Protein AF-A0A5E3XMC3-F1 (afdb_monomer_lite)

Sequence (125 aa):
MPGLGFPTPNPDAVDPTTGEPLLQSQSPTEWGPALPAILASKCPVFVTGFSPTDVERDVRSLSRTPGVAGEFDWVLTPGENAFGSLKWEVADFDPRVMIKTNWGVWGIRGKRRDVQERGRFFGLF

Structure (mmCIF, N/CA/C/O backbone):
data_AF-A0A5E3XMC3-F1
#
_entry.id   AF-A0A5E3XMC3-F1
#
loop_
_atom_site.group_PDB
_atom_site.id
_atom_site.type_symbol
_atom_site.label_atom_id
_atom_site.label_alt_id
_atom_site.label_comp_id
_atom_site.label_asym_id
_atom_site.label_entity_id
_atom_site.label_seq_id
_atom_site.pdbx_PDB_ins_code
_atom_site.Cartn_x
_atom_site.Cartn_y
_atom_site.Cartn_z
_atom_site.occupancy
_atom_site.B_iso_or_equiv
_atom_site.auth_seq_id
_atom_site.auth_comp_id
_atom_site.auth_asym_id
_atom_site.auth_atom_id
_atom_site.pdbx_PDB_model_num
ATOM 1 N N . MET A 1 1 ? 4.352 7.992 -9.782 1.00 55.69 1 MET A N 1
ATOM 2 C CA . MET A 1 1 ? 4.918 8.319 -8.454 1.00 55.69 1 MET A CA 1
ATOM 3 C C . MET A 1 1 ? 5.291 7.002 -7.788 1.00 55.69 1 MET A C 1
ATOM 5 O O . MET A 1 1 ? 4.540 6.051 -7.992 1.00 55.69 1 MET A O 1
ATOM 9 N N . PRO A 1 2 ? 6.445 6.893 -7.114 1.00 74.06 2 PRO A N 1
ATOM 10 C CA . PRO A 1 2 ? 6.853 5.650 -6.457 1.00 74.06 2 PRO A CA 1
ATOM 11 C C . PRO A 1 2 ? 5.839 5.215 -5.384 1.00 74.06 2 PRO A C 1
ATOM 13 O O . PRO A 1 2 ? 5.090 6.044 -4.871 1.00 74.06 2 PRO A O 1
ATOM 16 N N . GLY A 1 3 ? 5.797 3.918 -5.072 1.00 84.56 3 GLY A N 1
ATOM 17 C CA . GLY A 1 3 ? 4.916 3.370 -4.034 1.00 84.56 3 GLY A CA 1
ATOM 18 C C . GLY A 1 3 ? 5.294 3.823 -2.617 1.00 84.56 3 GLY A C 1
ATOM 19 O O . GLY A 1 3 ? 6.373 4.371 -2.378 1.00 84.56 3 GLY A O 1
ATOM 20 N N . LEU A 1 4 ? 4.416 3.553 -1.651 1.00 92.00 4 LEU A N 1
ATOM 21 C CA . LEU A 1 4 ? 4.553 3.953 -0.245 1.00 92.00 4 LEU A CA 1
ATOM 22 C C . LEU A 1 4 ? 5.867 3.514 0.410 1.00 92.00 4 LEU A C 1
ATOM 24 O O . LEU A 1 4 ? 6.375 4.197 1.299 1.00 92.00 4 LEU A O 1
ATOM 28 N N . GLY A 1 5 ? 6.382 2.343 0.046 1.00 91.44 5 GLY A N 1
ATOM 29 C CA . GLY A 1 5 ? 7.594 1.784 0.633 1.00 91.44 5 GLY A CA 1
ATOM 30 C C . GLY A 1 5 ? 8.868 2.090 -0.148 1.00 91.44 5 GLY A C 1
ATOM 31 O O . GLY A 1 5 ? 9.906 1.500 0.144 1.00 91.44 5 GLY A O 1
ATOM 32 N N . PHE A 1 6 ? 8.811 2.976 -1.142 1.00 92.38 6 PHE A N 1
ATOM 33 C CA . PHE A 1 6 ? 9.998 3.463 -1.838 1.00 92.38 6 PHE A CA 1
ATOM 34 C C . PHE A 1 6 ? 10.653 4.614 -1.066 1.00 92.38 6 PHE A C 1
ATOM 36 O O . PHE A 1 6 ? 9.953 5.344 -0.361 1.00 92.38 6 PHE A O 1
ATOM 43 N N . PRO A 1 7 ? 11.971 4.818 -1.216 1.00 92.00 7 PRO A N 1
ATOM 44 C CA . PRO A 1 7 ? 12.633 6.017 -0.726 1.00 92.00 7 PRO A CA 1
ATOM 45 C C . PRO A 1 7 ? 11.988 7.288 -1.284 1.00 92.00 7 PRO A C 1
ATOM 47 O O . PRO A 1 7 ? 11.519 7.335 -2.427 1.00 92.00 7 PRO A O 1
ATOM 50 N N . THR A 1 8 ? 11.966 8.330 -0.467 1.00 89.69 8 THR A N 1
ATOM 51 C CA . THR A 1 8 ? 11.605 9.674 -0.905 1.00 89.69 8 THR A CA 1
ATOM 52 C C . THR A 1 8 ? 12.622 10.195 -1.931 1.00 89.69 8 THR A C 1
ATOM 54 O O . THR A 1 8 ? 13.812 9.899 -1.824 1.00 89.69 8 THR A O 1
ATOM 57 N N . PRO A 1 9 ? 12.180 10.959 -2.947 1.00 87.69 9 PRO A N 1
ATOM 58 C CA . PRO A 1 9 ? 13.094 11.576 -3.907 1.00 87.69 9 PRO A CA 1
ATOM 59 C C . PRO A 1 9 ? 13.882 12.753 -3.313 1.00 87.69 9 PRO A C 1
ATOM 61 O O . PRO A 1 9 ? 14.836 13.208 -3.940 1.00 87.69 9 PRO A O 1
ATOM 64 N N . ASN A 1 10 ? 13.492 13.264 -2.139 1.00 88.94 10 ASN A N 1
ATOM 65 C CA . ASN A 1 10 ? 14.218 14.324 -1.451 1.00 88.94 10 ASN A CA 1
ATOM 66 C C . ASN A 1 10 ? 15.472 13.746 -0.757 1.00 88.94 10 ASN A C 1
ATOM 68 O O . ASN A 1 10 ? 15.320 13.016 0.223 1.00 88.94 10 ASN A O 1
ATOM 72 N N . PRO A 1 11 ? 16.699 14.073 -1.206 1.00 85.62 11 PRO A N 1
ATOM 73 C CA . PRO A 1 11 ? 17.923 13.498 -0.646 1.00 85.62 11 PRO A CA 1
ATOM 74 C C . PRO A 1 11 ? 18.179 13.914 0.809 1.00 85.62 11 PRO A C 1
ATOM 76 O O . PRO A 1 11 ? 18.867 13.196 1.530 1.00 85.62 11 PRO A O 1
ATOM 79 N N . ASP A 1 12 ? 17.605 15.034 1.253 1.00 88.38 12 ASP A N 1
ATOM 80 C CA . ASP A 1 12 ? 17.791 15.555 2.610 1.00 88.38 12 ASP A CA 1
ATOM 81 C C . ASP A 1 12 ? 16.827 14.914 3.624 1.00 88.38 12 ASP A C 1
ATOM 83 O O . ASP A 1 12 ? 16.965 15.084 4.836 1.00 88.38 12 ASP A O 1
ATOM 87 N N . ALA A 1 13 ? 15.826 14.172 3.143 1.00 89.56 13 ALA A N 1
ATOM 88 C CA . ALA A 1 13 ? 14.830 13.514 3.976 1.00 89.56 13 ALA A CA 1
ATOM 89 C C . ALA A 1 13 ? 15.330 12.127 4.412 1.00 89.56 13 ALA A C 1
ATOM 91 O O . ALA A 1 13 ? 14.953 11.098 3.848 1.00 89.56 13 ALA A O 1
ATOM 92 N N . VAL A 1 14 ? 16.178 12.116 5.440 1.00 91.44 14 VAL A N 1
ATOM 93 C CA . VAL A 1 14 ? 16.757 10.915 6.063 1.00 91.44 14 VAL A CA 1
ATOM 94 C C . VAL A 1 14 ? 16.237 10.700 7.485 1.00 91.44 14 VAL A C 1
ATOM 96 O O . VAL A 1 14 ? 15.864 11.646 8.181 1.00 91.44 14 VAL A O 1
ATOM 99 N N . ASP A 1 15 ? 16.210 9.446 7.928 1.00 87.12 15 ASP A N 1
ATOM 100 C CA . ASP A 1 15 ? 15.931 9.104 9.319 1.00 87.12 15 ASP A CA 1
ATOM 101 C C . ASP A 1 15 ? 17.105 9.569 10.206 1.00 87.12 15 ASP A C 1
ATOM 103 O O . ASP A 1 15 ? 18.253 9.183 9.959 1.00 87.12 15 ASP A O 1
ATOM 107 N N . PRO A 1 16 ? 16.859 10.371 11.256 1.00 85.38 16 PRO A N 1
ATOM 108 C CA . PRO A 1 16 ? 17.921 10.933 12.092 1.00 85.38 16 PRO A CA 1
ATOM 109 C C . PRO A 1 16 ? 18.659 9.887 12.942 1.00 85.38 16 PRO A C 1
ATOM 111 O O . PRO A 1 16 ? 19.737 10.168 13.461 1.00 85.38 16 PRO A O 1
ATOM 114 N N . THR A 1 17 ? 18.083 8.698 13.113 1.00 86.38 17 THR A N 1
ATOM 115 C CA . THR A 1 17 ? 18.624 7.608 13.932 1.00 86.38 17 THR A CA 1
ATOM 116 C C . THR A 1 17 ? 19.459 6.650 13.094 1.00 86.38 17 THR A C 1
ATOM 118 O O . THR A 1 17 ? 20.526 6.224 13.530 1.00 86.38 17 THR A O 1
ATOM 121 N N . THR A 1 18 ? 18.975 6.287 11.903 1.00 88.12 18 THR A N 1
ATOM 122 C CA . THR A 1 18 ? 19.640 5.295 11.042 1.00 88.12 18 THR A CA 1
ATOM 123 C C . THR A 1 18 ? 20.463 5.911 9.915 1.00 88.12 18 THR A C 1
ATOM 125 O O . THR A 1 18 ? 21.317 5.224 9.368 1.00 88.12 18 THR A O 1
ATOM 128 N N . GLY A 1 19 ? 20.217 7.169 9.540 1.00 88.19 19 GLY A N 1
ATOM 129 C CA . GLY A 1 19 ? 20.858 7.833 8.395 1.00 88.19 19 GLY A CA 1
ATOM 130 C C . GLY A 1 19 ? 20.351 7.371 7.022 1.00 88.19 19 GLY A C 1
ATOM 131 O O . GLY A 1 19 ? 20.766 7.907 6.000 1.00 88.19 19 GLY A O 1
ATOM 132 N N . GLU A 1 20 ? 19.450 6.390 6.993 1.00 89.56 20 GLU A N 1
ATOM 133 C CA . GLU A 1 20 ? 18.802 5.880 5.783 1.00 89.56 20 GLU A CA 1
ATOM 134 C C . GLU A 1 20 ? 17.743 6.860 5.238 1.00 89.56 20 GLU A C 1
ATOM 136 O O . GLU A 1 20 ? 17.101 7.563 6.025 1.00 89.56 20 GLU A O 1
ATOM 141 N N . PRO A 1 21 ? 17.489 6.889 3.917 1.00 91.31 21 PRO A N 1
ATOM 142 C CA . PRO A 1 21 ? 16.418 7.695 3.335 1.00 91.31 21 PRO A CA 1
ATOM 143 C C . PRO A 1 21 ? 15.038 7.342 3.902 1.00 91.31 21 PRO A C 1
ATOM 145 O O . PRO A 1 21 ? 14.679 6.166 4.012 1.00 91.31 21 PRO A O 1
ATOM 148 N N . LEU A 1 22 ? 14.223 8.359 4.192 1.00 93.19 22 LEU A N 1
ATOM 149 C CA . LEU A 1 22 ? 12.835 8.156 4.601 1.00 93.19 22 LEU A CA 1
ATOM 150 C C . LEU A 1 22 ? 12.038 7.492 3.478 1.00 93.19 22 LEU A C 1
ATOM 152 O O . LEU A 1 22 ? 12.196 7.800 2.294 1.00 93.19 22 LEU A O 1
ATOM 156 N N . LEU A 1 23 ? 11.120 6.603 3.851 1.00 93.81 23 LEU A N 1
ATOM 157 C CA . LEU A 1 23 ? 10.164 6.047 2.898 1.00 93.81 23 LEU A CA 1
ATOM 158 C C . LEU A 1 23 ? 9.095 7.086 2.550 1.00 93.81 23 LEU A C 1
ATOM 160 O O . LEU A 1 23 ? 8.792 7.977 3.346 1.00 93.81 23 LEU A O 1
ATOM 164 N N . GLN A 1 24 ? 8.460 6.951 1.388 1.00 93.94 24 GLN A N 1
ATOM 165 C CA . GLN A 1 24 ? 7.385 7.849 0.961 1.00 93.94 24 GLN A CA 1
ATOM 166 C C . GLN A 1 24 ? 6.255 7.939 1.989 1.00 93.94 24 GLN A C 1
ATOM 168 O O . GLN A 1 24 ? 5.739 9.027 2.231 1.00 93.94 24 GLN A O 1
ATOM 173 N N . SER A 1 25 ? 5.917 6.821 2.639 1.00 93.25 25 SER A N 1
ATOM 174 C CA . SER A 1 25 ? 4.909 6.760 3.703 1.00 93.25 25 SER A CA 1
ATOM 175 C C . SER A 1 25 ? 5.255 7.579 4.949 1.00 93.25 25 SER A C 1
ATOM 177 O O . SER A 1 25 ? 4.366 7.873 5.738 1.00 93.25 25 SER A O 1
ATOM 179 N N . GLN A 1 26 ? 6.524 7.940 5.135 1.00 93.06 26 GLN A N 1
ATOM 180 C CA . GLN A 1 26 ? 7.030 8.705 6.278 1.00 93.06 26 GLN A CA 1
ATOM 181 C C . GLN A 1 26 ? 7.471 10.121 5.884 1.00 93.06 26 GLN A C 1
ATOM 183 O O . GLN A 1 26 ? 7.648 10.971 6.753 1.00 93.06 26 GLN A O 1
ATOM 188 N N . SER A 1 27 ? 7.648 10.387 4.588 1.00 91.38 27 SER A N 1
ATOM 189 C CA . SER A 1 27 ? 8.128 11.679 4.112 1.00 91.38 27 SER A CA 1
ATOM 190 C C . SER A 1 27 ? 7.084 12.786 4.330 1.00 91.38 27 SER A C 1
ATOM 192 O O . SER A 1 27 ? 5.914 12.608 3.969 1.00 91.38 27 SER A O 1
ATOM 194 N N . PRO A 1 28 ? 7.485 13.948 4.884 1.00 89.44 28 PRO A N 1
ATOM 195 C CA . PRO A 1 28 ? 6.572 15.044 5.213 1.00 89.44 28 PRO A CA 1
ATOM 196 C C . PRO A 1 28 ? 5.986 15.745 3.983 1.00 89.44 28 PRO A C 1
ATOM 198 O O . PRO A 1 28 ? 4.962 16.413 4.099 1.00 89.44 28 PRO A O 1
ATOM 201 N N . THR A 1 29 ? 6.621 15.610 2.819 1.00 89.62 29 THR A N 1
ATOM 202 C CA . THR A 1 29 ? 6.179 16.224 1.557 1.00 89.62 29 THR A CA 1
ATOM 203 C C . THR A 1 29 ? 5.444 15.251 0.640 1.00 89.62 29 THR A C 1
ATOM 205 O O . THR A 1 29 ? 4.937 15.673 -0.392 1.00 89.62 29 THR A O 1
ATOM 208 N N . GLU A 1 30 ? 5.384 13.969 1.009 1.00 92.12 30 GLU A N 1
ATOM 209 C CA . GLU A 1 30 ? 4.763 12.908 0.213 1.00 92.12 30 GLU A CA 1
ATOM 210 C C . GLU A 1 30 ? 3.534 12.342 0.953 1.00 92.12 30 GLU A C 1
ATOM 212 O O . GLU A 1 30 ? 2.585 13.063 1.263 1.00 92.12 30 GLU A O 1
ATOM 217 N N . TRP A 1 31 ? 3.533 11.044 1.272 1.00 92.56 31 TRP A N 1
ATOM 218 C CA . TRP A 1 31 ? 2.393 10.353 1.868 1.00 92.56 31 TRP A CA 1
ATOM 219 C C . TRP A 1 31 ? 2.299 10.487 3.389 1.00 92.56 31 TRP A C 1
ATOM 221 O O . TRP A 1 31 ? 1.229 10.222 3.939 1.00 92.56 31 TRP A O 1
ATOM 231 N N . GLY A 1 32 ? 3.368 10.917 4.066 1.00 92.50 32 GLY A N 1
ATOM 232 C CA . GLY A 1 32 ? 3.423 11.072 5.524 1.00 92.50 32 GLY A CA 1
ATOM 233 C C . GLY A 1 32 ? 2.223 11.812 6.127 1.00 92.50 32 GLY A C 1
ATOM 234 O O . GLY A 1 32 ? 1.568 11.254 7.006 1.00 92.50 32 GLY A O 1
ATOM 235 N N . PRO A 1 33 ? 1.864 13.022 5.657 1.00 92.94 33 PRO A N 1
ATOM 236 C CA . PRO A 1 33 ? 0.682 13.732 6.153 1.00 92.94 33 PRO A CA 1
ATOM 237 C C . PRO A 1 33 ? -0.643 13.199 5.579 1.00 92.94 33 PRO A C 1
ATOM 239 O O . PRO A 1 33 ? -1.686 13.301 6.229 1.00 92.94 33 PRO A O 1
ATOM 242 N N . ALA A 1 34 ? -0.626 12.620 4.375 1.00 93.19 34 ALA A N 1
ATOM 243 C CA . ALA A 1 34 ? -1.832 12.161 3.688 1.00 93.19 34 ALA A CA 1
ATOM 244 C C . ALA A 1 34 ? -2.414 10.881 4.307 1.00 93.19 34 ALA A C 1
ATOM 246 O O . ALA A 1 34 ? -3.633 10.768 4.453 1.00 93.19 34 ALA A O 1
ATOM 247 N N . LEU A 1 35 ? -1.566 9.926 4.705 1.00 94.44 35 LEU A N 1
ATOM 248 C CA . LEU A 1 35 ? -2.010 8.647 5.265 1.00 94.44 35 LEU A CA 1
ATOM 249 C C . LEU A 1 35 ? -2.853 8.830 6.544 1.00 94.44 35 LEU A C 1
ATOM 251 O O . LEU A 1 35 ? -3.974 8.315 6.571 1.00 94.44 35 LEU A O 1
ATOM 255 N N . PRO A 1 36 ? -2.430 9.603 7.567 1.00 94.31 36 PRO A N 1
ATOM 256 C CA . PRO A 1 36 ? -3.267 9.876 8.735 1.00 94.31 36 PRO A CA 1
ATOM 257 C C . PRO A 1 36 ? -4.596 10.553 8.385 1.00 94.31 36 PRO A C 1
ATOM 259 O O . PRO A 1 36 ? -5.629 10.188 8.947 1.00 94.31 36 PRO A O 1
ATOM 262 N N . ALA A 1 37 ? -4.606 11.493 7.433 1.00 93.94 37 ALA A N 1
ATOM 263 C CA . ALA A 1 37 ? -5.830 12.163 6.993 1.00 93.94 37 ALA A CA 1
ATOM 264 C C . ALA A 1 37 ? -6.814 11.184 6.323 1.00 93.94 37 ALA A C 1
ATOM 266 O O . ALA A 1 37 ? -8.013 11.194 6.620 1.00 93.94 37 ALA A O 1
ATOM 267 N N . ILE A 1 38 ? -6.305 10.273 5.488 1.00 94.38 38 ILE A N 1
ATOM 268 C CA . ILE A 1 38 ? -7.087 9.183 4.892 1.00 94.38 38 ILE A CA 1
ATOM 269 C C . ILE A 1 38 ? -7.685 8.298 5.992 1.00 94.38 38 ILE A C 1
ATOM 271 O O . ILE A 1 38 ? -8.893 8.045 5.990 1.00 94.38 38 ILE A 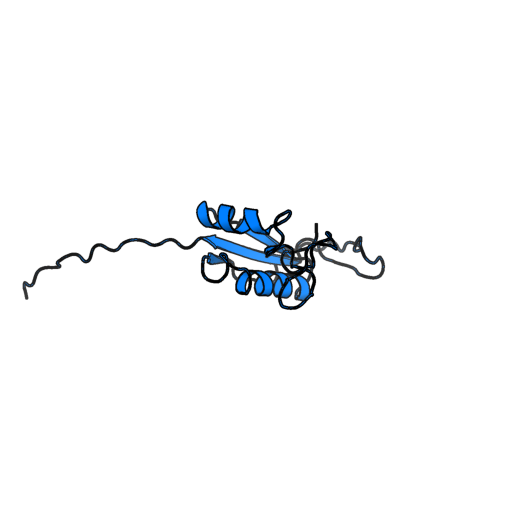O 1
ATOM 275 N N . LEU A 1 39 ? -6.887 7.869 6.974 1.00 95.31 39 LEU A N 1
ATOM 276 C CA . LEU A 1 39 ? -7.378 7.039 8.079 1.00 95.31 39 LEU A CA 1
ATOM 277 C C . LEU A 1 39 ? -8.386 7.779 8.974 1.00 95.31 39 LEU A C 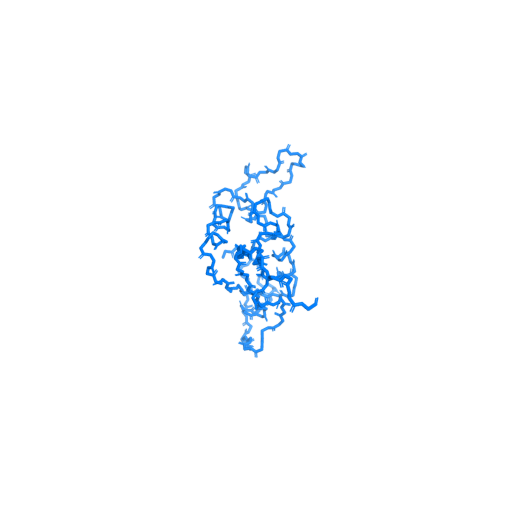1
ATOM 279 O O . LEU A 1 39 ? -9.325 7.164 9.492 1.00 95.31 39 LEU A O 1
ATOM 283 N N . ALA A 1 40 ? -8.233 9.091 9.149 1.00 95.06 40 ALA A N 1
ATOM 284 C CA . ALA A 1 40 ? -9.174 9.918 9.894 1.00 95.06 40 ALA A CA 1
ATOM 285 C C . ALA A 1 40 ? -10.545 9.982 9.205 1.00 95.06 40 ALA A C 1
ATOM 287 O O . ALA A 1 40 ? -11.563 9.892 9.888 1.00 95.06 40 ALA A O 1
ATOM 288 N N . SER A 1 41 ? -10.580 10.039 7.868 1.00 95.19 41 SER A N 1
ATOM 289 C CA . SER A 1 41 ? -11.826 10.109 7.087 1.00 95.19 41 SER A CA 1
ATOM 290 C C . SER A 1 41 ? -12.730 8.878 7.228 1.00 95.19 41 SER A C 1
ATOM 292 O O . SER A 1 41 ? -13.927 8.953 6.965 1.00 95.19 41 SER A O 1
ATOM 294 N N . LYS A 1 42 ? -12.167 7.725 7.619 1.00 94.56 42 LYS A N 1
ATOM 295 C CA . LYS A 1 42 ? -12.846 6.413 7.632 1.00 94.56 42 LYS A CA 1
ATOM 296 C C . LYS A 1 42 ? -13.410 5.986 6.269 1.00 94.56 42 LYS A C 1
ATOM 298 O O . LYS A 1 42 ? -14.156 5.002 6.214 1.00 94.56 42 LYS A O 1
ATOM 303 N N . CYS A 1 43 ? -13.037 6.663 5.186 1.00 95.50 43 CYS A N 1
ATOM 304 C CA . CYS A 1 43 ? -13.315 6.232 3.826 1.00 95.50 43 CYS A CA 1
ATOM 305 C C . CYS A 1 43 ? -12.307 5.145 3.422 1.00 95.50 43 CYS A C 1
ATOM 307 O O . CYS A 1 43 ? -11.124 5.257 3.751 1.00 95.50 43 CYS A O 1
ATOM 309 N N . PRO A 1 44 ? -12.753 4.070 2.751 1.00 95.19 44 PRO A N 1
ATOM 310 C CA . PRO A 1 44 ? -11.839 3.077 2.209 1.00 95.19 44 PRO A CA 1
ATOM 311 C C . PRO A 1 44 ? -11.031 3.680 1.054 1.00 95.19 44 PRO A C 1
ATOM 313 O O . PRO A 1 44 ? -11.585 4.368 0.197 1.00 95.19 44 PRO A O 1
ATOM 316 N N . VAL A 1 45 ? -9.734 3.385 1.017 1.00 94.62 45 VAL A N 1
ATOM 317 C CA . VAL A 1 45 ? -8.852 3.692 -0.113 1.00 94.62 45 VAL A CA 1
ATOM 318 C C . VAL A 1 45 ? -8.318 2.388 -0.675 1.00 94.62 45 VAL A C 1
ATOM 320 O O . VAL A 1 45 ? -7.867 1.521 0.075 1.00 94.62 45 VAL A O 1
ATOM 323 N N . PHE A 1 46 ? -8.379 2.268 -1.998 1.00 94.50 46 PHE A N 1
ATOM 324 C CA . PHE A 1 46 ? -7.825 1.147 -2.742 1.00 94.50 46 PHE A CA 1
ATOM 325 C C . PHE A 1 46 ? -6.565 1.589 -3.468 1.00 94.50 46 PHE A C 1
ATOM 327 O O . PHE A 1 46 ? -6.516 2.675 -4.044 1.00 94.50 46 PHE A O 1
ATOM 334 N N . VAL A 1 47 ? -5.559 0.728 -3.433 1.00 93.38 47 VAL A N 1
ATOM 335 C CA . VAL A 1 47 ? -4.252 0.963 -4.033 1.00 93.38 47 VAL A CA 1
ATOM 336 C C . VAL A 1 47 ? -3.926 -0.219 -4.932 1.00 93.38 47 VAL A C 1
ATOM 338 O O . VAL A 1 47 ? -4.243 -1.369 -4.617 1.00 93.38 47 VAL A O 1
ATOM 341 N N . THR A 1 48 ? -3.299 0.073 -6.066 1.00 92.62 48 THR A N 1
ATOM 342 C CA . THR A 1 48 ? -2.821 -0.933 -7.012 1.00 92.62 48 THR A CA 1
ATOM 343 C C . THR A 1 48 ? -1.301 -0.955 -7.045 1.00 92.62 48 THR A C 1
ATOM 345 O O . THR A 1 48 ? -0.669 0.091 -6.921 1.00 92.62 48 THR A O 1
ATOM 348 N N . GLY A 1 49 ? -0.715 -2.135 -7.236 1.00 91.44 49 GLY A N 1
ATOM 349 C CA . GLY A 1 49 ? 0.733 -2.320 -7.348 1.00 91.44 49 GLY A CA 1
ATOM 350 C C . GLY A 1 49 ? 1.139 -2.970 -8.667 1.00 91.44 49 GLY A C 1
ATOM 351 O O . GLY A 1 49 ? 0.335 -3.644 -9.314 1.00 91.44 49 GLY A O 1
ATOM 352 N N . PHE A 1 50 ? 2.401 -2.777 -9.048 1.00 90.69 50 PHE A N 1
ATOM 353 C CA . PHE A 1 50 ? 2.928 -3.212 -10.344 1.00 90.69 50 PHE A CA 1
ATOM 354 C C . PHE A 1 50 ? 3.436 -4.654 -10.368 1.00 90.69 50 PHE A C 1
ATOM 356 O O . PHE A 1 50 ? 3.449 -5.301 -11.418 1.00 90.69 50 PHE A O 1
ATOM 363 N N . SER A 1 51 ? 3.854 -5.154 -9.208 1.00 89.12 51 SER A N 1
ATOM 364 C CA . SER A 1 51 ? 4.420 -6.484 -9.030 1.00 89.12 51 SER A CA 1
ATOM 365 C C . SER A 1 51 ? 4.167 -6.995 -7.604 1.00 89.12 51 SER A C 1
ATOM 367 O O . SER A 1 51 ? 3.861 -6.191 -6.714 1.00 89.12 51 SER A O 1
ATOM 369 N N . PRO A 1 52 ? 4.326 -8.309 -7.349 1.00 90.81 52 PRO A N 1
ATOM 370 C CA . PRO A 1 52 ? 4.255 -8.861 -5.995 1.00 90.81 52 PRO A CA 1
ATOM 371 C C . PRO A 1 52 ? 5.195 -8.149 -5.017 1.00 90.81 52 PRO A C 1
ATOM 373 O O . PRO A 1 52 ? 4.792 -7.797 -3.909 1.00 90.81 52 PRO A O 1
ATOM 376 N N . THR A 1 53 ? 6.426 -7.879 -5.454 1.00 91.06 53 THR A N 1
ATOM 377 C CA . THR A 1 53 ? 7.464 -7.237 -4.642 1.00 91.06 53 THR A CA 1
ATOM 378 C C . THR A 1 53 ? 7.092 -5.807 -4.261 1.00 91.06 53 THR A C 1
ATOM 380 O O . THR A 1 53 ? 7.333 -5.392 -3.127 1.00 91.06 53 THR A O 1
ATOM 383 N N . ASP A 1 54 ? 6.489 -5.052 -5.182 1.00 90.38 54 ASP A N 1
ATOM 384 C CA . ASP A 1 54 ? 6.078 -3.669 -4.916 1.00 90.38 54 ASP A CA 1
ATOM 385 C C . ASP A 1 54 ? 4.922 -3.619 -3.915 1.00 90.38 54 ASP A C 1
ATOM 387 O O . ASP A 1 54 ? 4.959 -2.841 -2.963 1.00 90.38 54 ASP A O 1
ATOM 391 N N . VAL A 1 55 ? 3.931 -4.503 -4.076 1.00 93.25 55 VAL A N 1
ATOM 392 C CA . VAL A 1 55 ? 2.811 -4.620 -3.131 1.00 93.25 55 VAL A CA 1
ATOM 393 C C . VAL A 1 55 ? 3.320 -4.982 -1.738 1.00 93.25 55 VAL A C 1
ATOM 395 O O . VAL A 1 55 ? 2.932 -4.351 -0.756 1.00 93.25 55 VAL A O 1
ATOM 398 N N . GLU A 1 56 ? 4.213 -5.968 -1.632 1.00 94.12 56 GLU A N 1
ATOM 399 C CA . GLU A 1 56 ? 4.773 -6.374 -0.343 1.00 94.12 56 GLU A CA 1
ATOM 400 C C . GLU A 1 56 ? 5.545 -5.228 0.326 1.00 94.12 56 GLU A C 1
ATOM 402 O O . GLU A 1 56 ? 5.414 -5.002 1.534 1.00 94.12 56 GLU A O 1
ATOM 407 N N . ARG A 1 57 ? 6.324 -4.474 -0.455 1.00 94.19 57 ARG A N 1
ATOM 408 C CA . ARG A 1 57 ? 7.084 -3.315 0.021 1.00 94.19 57 ARG A CA 1
ATOM 409 C C . ARG A 1 57 ? 6.165 -2.232 0.595 1.00 94.19 57 ARG A C 1
ATOM 411 O O . ARG A 1 57 ? 6.434 -1.744 1.694 1.00 94.19 57 ARG A O 1
ATOM 418 N N . ASP A 1 58 ? 5.083 -1.896 -0.100 1.00 94.31 58 ASP A N 1
ATOM 419 C CA . ASP A 1 58 ? 4.116 -0.884 0.341 1.00 94.31 58 ASP A CA 1
ATOM 420 C C . ASP A 1 58 ? 3.350 -1.323 1.597 1.00 94.31 58 ASP A C 1
ATOM 422 O O . ASP A 1 58 ? 3.197 -0.564 2.554 1.00 94.31 58 ASP A O 1
ATOM 426 N N . VAL A 1 59 ? 2.931 -2.586 1.660 1.00 93.62 59 VAL A N 1
ATOM 427 C CA . VAL A 1 59 ? 2.254 -3.150 2.840 1.00 93.62 59 VAL A CA 1
ATOM 428 C C . VAL A 1 59 ? 3.176 -3.153 4.061 1.00 93.62 59 VAL A C 1
ATOM 430 O O . VAL A 1 59 ? 2.766 -2.835 5.186 1.00 93.62 59 VAL A O 1
ATOM 433 N N . ARG A 1 60 ? 4.451 -3.490 3.850 1.00 94.50 60 ARG A N 1
ATOM 434 C CA . ARG A 1 60 ? 5.466 -3.480 4.902 1.00 94.50 60 ARG A CA 1
ATOM 435 C C . ARG A 1 60 ? 5.735 -2.065 5.408 1.00 94.50 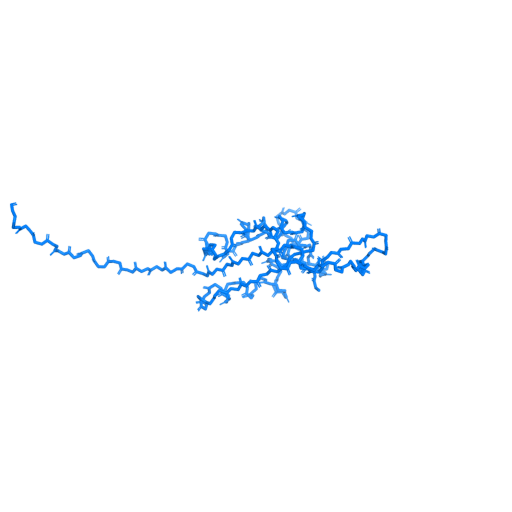60 ARG A C 1
ATOM 437 O O . ARG A 1 60 ? 5.928 -1.902 6.614 1.00 94.50 60 ARG A O 1
ATOM 444 N N . SER A 1 61 ? 5.729 -1.054 4.536 1.00 94.12 61 SER A N 1
ATOM 445 C CA . SER A 1 61 ? 5.936 0.335 4.958 1.00 94.12 61 SER A CA 1
ATOM 446 C C . SER A 1 61 ? 4.776 0.847 5.810 1.00 94.12 61 SER A C 1
ATOM 448 O O . SER A 1 61 ? 5.021 1.438 6.862 1.00 94.12 61 SER A O 1
ATOM 450 N N . LEU A 1 62 ? 3.525 0.526 5.463 1.00 93.44 62 LEU A N 1
ATOM 451 C CA . LEU A 1 62 ? 2.353 0.880 6.275 1.00 93.44 62 LEU A CA 1
ATOM 452 C C . LEU A 1 62 ? 2.440 0.339 7.704 1.00 93.44 62 LEU A C 1
ATOM 454 O O . LEU A 1 62 ? 2.127 1.045 8.660 1.00 93.44 62 LEU A O 1
ATOM 458 N N . SER A 1 63 ? 2.917 -0.896 7.853 1.00 89.81 63 SER A N 1
ATOM 459 C CA . SER A 1 63 ? 3.054 -1.557 9.157 1.00 89.81 63 SER A CA 1
ATOM 460 C C . SER A 1 63 ? 4.179 -0.973 10.022 1.00 89.81 63 SER A C 1
ATOM 462 O O . SER A 1 63 ? 4.241 -1.256 11.215 1.00 89.81 63 SER A O 1
ATOM 464 N N . ARG 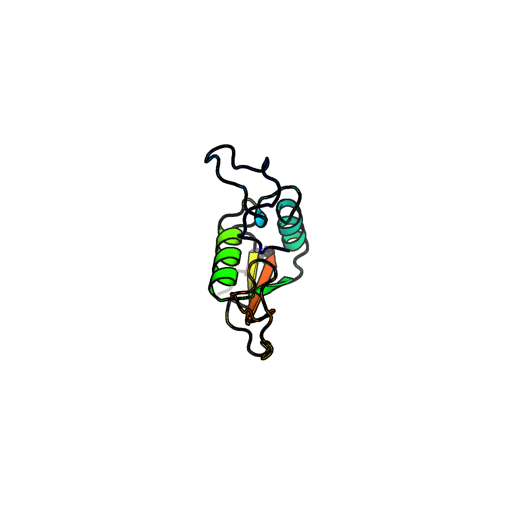A 1 64 ? 5.070 -0.164 9.438 1.00 90.94 64 ARG A N 1
ATOM 465 C CA . ARG A 1 64 ? 6.202 0.490 10.118 1.00 90.94 64 ARG A CA 1
ATOM 466 C C . ARG A 1 64 ? 6.036 2.002 10.242 1.00 90.94 64 ARG A C 1
ATOM 468 O O . ARG A 1 64 ? 6.840 2.645 10.905 1.00 90.94 64 ARG A O 1
ATOM 475 N N . THR A 1 65 ? 5.040 2.582 9.580 1.00 92.44 65 THR A N 1
ATOM 476 C CA . THR A 1 65 ? 4.864 4.035 9.520 1.00 92.44 65 THR A CA 1
ATOM 477 C C . THR A 1 65 ? 4.230 4.546 10.819 1.00 92.44 65 THR A C 1
ATOM 479 O O . THR A 1 65 ? 3.130 4.100 11.169 1.00 92.44 65 THR A O 1
ATOM 482 N N . PRO A 1 66 ? 4.882 5.477 11.542 1.00 89.69 66 PRO A N 1
ATOM 483 C CA . PRO A 1 66 ? 4.324 6.067 12.757 1.00 89.69 66 PRO A CA 1
ATOM 484 C C . PRO A 1 66 ? 2.957 6.716 12.505 1.00 89.69 66 PRO A C 1
ATOM 486 O O . PRO A 1 66 ? 2.757 7.388 11.498 1.00 89.69 66 PRO A O 1
ATOM 489 N N . GLY A 1 67 ? 1.994 6.494 13.404 1.00 88.19 67 GLY A N 1
ATOM 490 C CA . GLY A 1 67 ? 0.628 7.029 13.274 1.00 88.19 67 GLY A CA 1
ATOM 491 C C . GLY A 1 67 ? -0.263 6.325 12.239 1.00 88.19 67 GLY A C 1
ATOM 492 O O . GLY A 1 67 ? -1.444 6.645 12.136 1.00 88.19 67 GLY A O 1
ATOM 493 N N . VAL A 1 68 ? 0.277 5.353 11.499 1.00 93.69 68 VAL A N 1
ATOM 494 C CA . VAL A 1 68 ? -0.456 4.533 10.520 1.00 93.69 68 VAL A CA 1
ATOM 495 C C . VAL A 1 68 ? -0.481 3.073 10.964 1.00 93.69 68 VAL A C 1
ATOM 497 O O . VAL A 1 68 ? -1.525 2.420 10.899 1.00 93.69 68 VAL A O 1
ATOM 500 N N . ALA A 1 69 ? 0.651 2.564 11.453 1.00 94.00 69 ALA A N 1
ATOM 501 C CA . ALA A 1 69 ? 0.789 1.196 11.928 1.00 94.00 69 ALA A CA 1
ATOM 502 C C . ALA A 1 69 ? -0.264 0.872 13.001 1.00 94.00 69 ALA A C 1
ATOM 504 O O . ALA A 1 69 ? -0.314 1.494 14.059 1.00 94.00 69 ALA A O 1
ATOM 505 N N . GLY A 1 70 ? -1.119 -0.112 12.717 1.00 92.94 70 GLY A N 1
ATOM 506 C CA . GLY A 1 70 ? -2.170 -0.550 13.636 1.00 92.94 70 GLY A CA 1
ATOM 507 C C . GLY A 1 70 ? -3.418 0.340 13.695 1.00 92.94 70 GLY A C 1
ATOM 508 O O . GLY A 1 70 ? -4.363 -0.038 14.385 1.00 92.94 70 GLY A O 1
ATOM 509 N N . GLU A 1 71 ? -3.479 1.451 12.956 1.00 94.75 71 GLU A N 1
ATOM 510 C CA . GLU A 1 71 ? -4.621 2.385 12.940 1.00 94.75 71 GLU A CA 1
ATOM 511 C C . GLU A 1 71 ? -5.581 2.171 11.754 1.00 94.75 71 GLU A C 1
ATOM 513 O O . GLU A 1 71 ? -6.563 2.902 11.582 1.00 94.75 71 GLU A O 1
ATOM 518 N N . PHE A 1 72 ? -5.346 1.132 10.954 1.00 94.94 72 PHE A N 1
ATOM 519 C CA . PHE A 1 72 ? -6.204 0.743 9.840 1.00 94.94 72 PHE A CA 1
ATOM 520 C C . PHE A 1 72 ? -6.707 -0.698 9.961 1.00 94.94 72 PHE A C 1
ATOM 522 O O . PHE A 1 72 ? -6.099 -1.539 10.625 1.00 94.94 72 PHE A O 1
ATOM 529 N N . ASP A 1 73 ? -7.820 -0.957 9.285 1.00 94.94 73 ASP A N 1
ATOM 530 C CA . ASP A 1 73 ? -8.373 -2.276 9.013 1.00 94.94 73 ASP A CA 1
ATOM 531 C C . ASP A 1 73 ? -8.223 -2.589 7.521 1.00 94.94 73 ASP A C 1
ATOM 533 O O . ASP A 1 73 ? -8.335 -1.701 6.665 1.00 94.94 73 ASP A O 1
ATOM 537 N N . TRP A 1 74 ? -8.015 -3.866 7.205 1.00 95.19 74 TRP A N 1
ATOM 538 C CA . TRP A 1 74 ? -8.035 -4.351 5.830 1.00 95.19 74 TRP A CA 1
ATOM 539 C C . TRP A 1 74 ? -9.469 -4.362 5.301 1.00 95.19 74 TRP A C 1
ATOM 541 O O . TRP A 1 74 ? -10.339 -5.040 5.842 1.00 95.19 74 TRP A O 1
ATOM 551 N N . VAL A 1 75 ? -9.705 -3.615 4.226 1.00 95.81 75 VAL A N 1
ATOM 552 C CA . VAL A 1 75 ? -10.941 -3.694 3.431 1.00 95.81 75 VAL A CA 1
ATOM 553 C C . VAL A 1 75 ? -10.793 -4.775 2.369 1.00 95.81 75 VAL A C 1
ATOM 555 O O . VAL A 1 75 ? -11.727 -5.522 2.097 1.00 95.81 75 VAL A O 1
ATOM 558 N N . LEU A 1 76 ? -9.594 -4.859 1.792 1.00 95.75 76 LEU A N 1
ATOM 559 C CA . LEU A 1 76 ? -9.194 -5.886 0.849 1.00 95.75 76 LEU A CA 1
ATOM 560 C C . LEU A 1 76 ? -7.751 -6.273 1.155 1.00 95.75 76 LEU A C 1
ATOM 562 O O . LEU A 1 76 ? -6.856 -5.424 1.136 1.00 95.75 76 LEU A O 1
ATOM 566 N N . THR A 1 77 ? -7.539 -7.548 1.464 1.00 94.94 77 THR A N 1
ATOM 567 C CA . THR A 1 77 ? -6.206 -8.088 1.730 1.00 94.94 77 THR A CA 1
ATOM 568 C C . THR A 1 77 ? -5.352 -8.038 0.463 1.00 94.94 77 THR A C 1
ATOM 570 O O . THR A 1 77 ? -5.874 -8.349 -0.609 1.00 94.94 77 THR A O 1
ATOM 573 N N . PRO A 1 78 ? -4.059 -7.691 0.561 1.00 95.69 78 PRO A N 1
ATOM 574 C CA . PRO A 1 78 ? -3.199 -7.604 -0.607 1.00 95.69 78 PRO A CA 1
ATOM 575 C C . PRO A 1 78 ? -3.062 -8.912 -1.370 1.00 95.69 78 PRO A C 1
ATOM 577 O O . PRO A 1 78 ? -2.8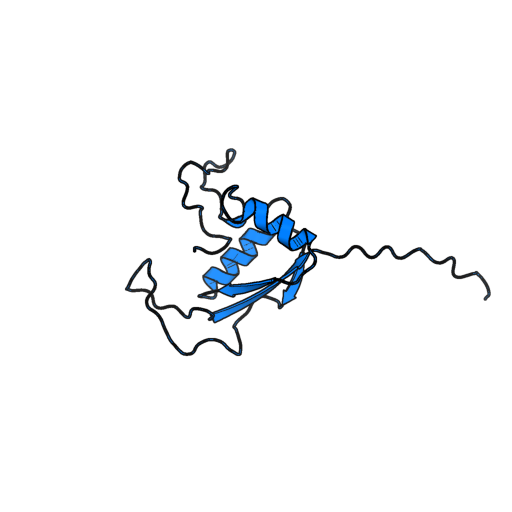53 -9.969 -0.777 1.00 95.69 78 PRO A O 1
ATOM 580 N N . GLY A 1 79 ? -3.150 -8.817 -2.693 1.00 94.81 79 GLY A N 1
ATOM 581 C CA . GLY A 1 79 ? -3.012 -9.953 -3.590 1.00 94.81 79 GLY A CA 1
ATOM 582 C C . GLY A 1 79 ? -3.108 -9.555 -5.057 1.00 94.81 79 GLY A C 1
ATOM 583 O O . GLY A 1 79 ? -3.196 -8.371 -5.394 1.00 94.81 79 GLY A O 1
ATOM 584 N N . GLU A 1 80 ? -3.077 -10.566 -5.922 1.00 94.94 80 GLU A N 1
ATOM 585 C CA . GLU A 1 80 ? -3.262 -10.396 -7.360 1.00 94.94 80 GLU A CA 1
ATOM 586 C C . GLU A 1 80 ? -4.675 -9.885 -7.673 1.00 94.94 80 GLU A C 1
ATOM 588 O O . GLU A 1 80 ? -5.675 -10.320 -7.097 1.00 94.94 80 GLU A O 1
ATOM 593 N N . ASN A 1 81 ? -4.754 -8.937 -8.598 1.00 94.75 81 ASN A N 1
ATOM 594 C CA . ASN A 1 81 ? -6.003 -8.362 -9.052 1.00 94.75 81 ASN A CA 1
ATOM 595 C C . ASN A 1 81 ? -6.671 -9.283 -10.079 1.00 94.75 81 ASN A C 1
ATOM 597 O O . ASN A 1 81 ? -6.175 -9.448 -11.193 1.00 94.75 81 ASN A O 1
ATOM 601 N N . ALA A 1 82 ? -7.849 -9.814 -9.740 1.00 93.12 82 ALA A N 1
ATOM 602 C CA . ALA A 1 82 ? -8.651 -10.640 -10.647 1.00 93.12 82 ALA A CA 1
ATOM 603 C C . ALA A 1 82 ? -9.070 -9.906 -11.940 1.00 93.12 82 ALA A C 1
ATOM 605 O O . ALA A 1 82 ? -9.304 -10.543 -12.963 1.00 93.12 82 ALA A O 1
ATOM 606 N N . PHE A 1 83 ? -9.128 -8.570 -11.906 1.00 92.06 83 PHE A N 1
ATOM 607 C CA . PHE A 1 83 ? -9.370 -7.698 -13.062 1.00 92.06 83 PHE A CA 1
ATOM 608 C C . PHE A 1 83 ? -8.081 -6.994 -13.517 1.00 92.06 83 PHE A C 1
ATOM 610 O O . PHE A 1 83 ? -8.100 -5.872 -14.031 1.00 92.06 83 PHE A O 1
ATOM 617 N N . GLY A 1 84 ? -6.938 -7.633 -13.262 1.00 89.88 84 GLY A N 1
ATOM 618 C CA . GLY A 1 84 ? -5.622 -7.143 -13.629 1.00 89.88 84 GLY A CA 1
ATOM 619 C C . GLY A 1 84 ? -5.470 -6.995 -15.140 1.00 89.88 84 GLY A C 1
ATOM 620 O O . GLY A 1 84 ? -6.050 -7.729 -15.941 1.00 89.88 84 GLY A O 1
ATOM 621 N N . SER A 1 85 ? -4.657 -6.028 -15.539 1.00 87.44 85 SER A N 1
ATOM 622 C CA . SER A 1 85 ? -4.346 -5.770 -16.933 1.00 87.44 85 SER A CA 1
ATOM 623 C C . SER A 1 85 ? -3.632 -6.969 -17.557 1.00 87.44 85 SER A C 1
ATOM 625 O O . SER A 1 85 ? -2.738 -7.593 -16.972 1.00 87.44 85 SER A O 1
ATOM 627 N N . LEU A 1 86 ? -4.005 -7.264 -18.800 1.00 89.06 86 LEU A N 1
ATOM 628 C CA . LEU A 1 86 ? -3.253 -8.171 -19.664 1.00 89.06 86 LEU A CA 1
ATOM 629 C C . LEU A 1 86 ? -2.129 -7.441 -20.409 1.00 89.06 86 LEU A C 1
ATOM 631 O O . LEU A 1 86 ? -1.177 -8.081 -20.854 1.00 89.06 86 LEU A O 1
ATOM 635 N N . LYS A 1 87 ? -2.225 -6.111 -20.529 1.00 90.56 87 LYS A N 1
ATOM 636 C CA . LYS A 1 87 ? -1.223 -5.270 -21.183 1.00 90.56 87 LYS A CA 1
ATOM 637 C C . LYS A 1 87 ? 0.016 -5.163 -20.300 1.00 90.56 87 LYS A C 1
ATOM 639 O O . LYS A 1 87 ? -0.083 -4.798 -19.128 1.00 90.56 87 LYS A O 1
ATOM 644 N N . TRP A 1 88 ? 1.165 -5.427 -20.910 1.00 90.38 88 TRP A N 1
ATOM 645 C CA . TRP A 1 88 ? 2.475 -5.146 -20.342 1.00 90.38 88 TRP A CA 1
ATOM 646 C C . TRP A 1 88 ? 2.962 -3.778 -20.799 1.00 90.38 88 TRP A C 1
ATOM 648 O O . TRP A 1 88 ? 2.802 -3.410 -21.965 1.00 90.38 88 TRP A O 1
ATOM 658 N N . GLU A 1 89 ? 3.558 -3.040 -19.877 1.00 88.88 89 GLU A N 1
ATOM 659 C CA . GLU A 1 89 ? 4.168 -1.743 -20.130 1.00 88.88 89 GLU A CA 1
ATOM 660 C C . GLU A 1 89 ? 5.645 -1.793 -19.758 1.00 88.88 89 GLU A C 1
ATOM 662 O O . GLU A 1 89 ? 6.059 -2.550 -18.880 1.00 88.88 89 GLU A O 1
ATOM 667 N N . VAL A 1 90 ? 6.446 -1.015 -20.474 1.00 90.69 90 VAL A N 1
ATOM 668 C CA . VAL A 1 90 ? 7.865 -0.850 -20.166 1.00 90.69 90 VAL A CA 1
ATOM 669 C C . VAL A 1 90 ? 7.969 0.096 -18.975 1.00 90.69 90 VAL A C 1
ATOM 671 O O . VAL A 1 90 ? 7.292 1.121 -18.953 1.00 90.69 90 VAL A O 1
ATOM 674 N N . ALA A 1 91 ? 8.776 -0.252 -17.977 1.00 85.31 91 ALA A N 1
ATOM 675 C CA . ALA A 1 91 ? 8.945 0.587 -16.802 1.00 85.31 91 ALA A CA 1
ATOM 676 C C . ALA A 1 91 ? 9.732 1.863 -17.138 1.00 85.31 91 ALA A C 1
ATOM 678 O O . ALA A 1 91 ? 10.798 1.801 -17.750 1.00 85.31 91 ALA A O 1
ATOM 679 N N . ASP A 1 92 ? 9.253 3.012 -16.658 1.00 83.19 92 ASP A N 1
ATOM 680 C CA . ASP A 1 92 ? 9.891 4.311 -16.922 1.00 83.19 92 ASP A CA 1
ATOM 681 C C . ASP A 1 92 ? 11.309 4.426 -16.331 1.00 83.19 92 ASP A C 1
ATOM 683 O O . ASP A 1 92 ? 12.127 5.203 -16.820 1.00 83.19 92 ASP A O 1
ATOM 687 N N . PHE A 1 93 ? 11.610 3.668 -15.270 1.00 81.00 93 PHE A N 1
ATOM 688 C CA . PHE A 1 93 ? 12.901 3.723 -14.576 1.00 81.00 93 PHE A CA 1
ATOM 689 C C . PHE A 1 93 ? 13.964 2.783 -15.166 1.00 81.00 93 PHE A C 1
ATOM 691 O O . PHE A 1 93 ? 15.154 3.011 -14.960 1.00 81.00 93 PHE A O 1
ATOM 698 N N . ASP A 1 94 ? 13.556 1.724 -15.871 1.00 86.50 94 ASP A N 1
ATOM 699 C CA . ASP A 1 94 ? 14.458 0.792 -16.550 1.00 86.50 94 ASP A CA 1
ATOM 700 C C . ASP A 1 94 ? 13.724 0.130 -17.729 1.00 86.50 94 ASP A C 1
ATOM 702 O O . ASP A 1 94 ? 12.833 -0.698 -17.510 1.00 86.50 94 ASP A O 1
ATOM 706 N N . PRO A 1 95 ? 14.115 0.417 -18.986 1.00 90.38 95 PRO A N 1
ATOM 707 C CA . PRO A 1 95 ? 13.431 -0.110 -20.162 1.00 90.38 95 PRO A CA 1
ATOM 708 C C . PRO A 1 95 ? 13.562 -1.631 -20.334 1.00 90.38 95 PRO A C 1
ATOM 710 O O . PRO A 1 95 ? 12.903 -2.217 -21.191 1.00 90.38 95 PRO A O 1
ATOM 713 N N . ARG A 1 96 ? 14.426 -2.290 -19.554 1.00 92.62 96 ARG A N 1
ATOM 714 C CA . ARG A 1 96 ? 14.583 -3.752 -19.552 1.00 92.62 96 ARG A CA 1
ATOM 715 C C . ARG A 1 96 ? 13.547 -4.445 -18.673 1.00 92.62 96 ARG A C 1
ATOM 717 O O . ARG A 1 96 ? 13.425 -5.667 -18.733 1.00 92.62 96 ARG A O 1
ATOM 724 N N . VAL A 1 97 ? 12.823 -3.687 -17.854 1.00 87.56 97 VAL A N 1
ATOM 725 C CA . VAL A 1 97 ? 11.811 -4.202 -16.938 1.00 87.56 97 VAL A CA 1
ATOM 726 C C . VAL A 1 97 ? 10.430 -3.961 -17.537 1.00 87.56 97 VAL A C 1
ATOM 728 O O . VAL A 1 97 ? 10.081 -2.848 -17.924 1.00 87.56 97 VAL A O 1
ATOM 731 N N . MET A 1 98 ? 9.627 -5.021 -17.600 1.00 88.62 98 MET A N 1
ATOM 732 C CA . MET A 1 98 ? 8.219 -4.949 -17.984 1.00 88.62 98 MET A CA 1
ATOM 733 C C . MET A 1 98 ? 7.340 -5.097 -16.747 1.00 88.62 98 MET A C 1
ATOM 735 O O . MET A 1 98 ? 7.586 -5.957 -15.901 1.00 88.62 98 MET A O 1
ATOM 739 N N . ILE A 1 99 ? 6.293 -4.284 -16.663 1.00 87.69 99 ILE A N 1
ATOM 740 C CA . ILE A 1 99 ? 5.359 -4.246 -15.539 1.00 87.69 99 ILE A CA 1
ATOM 741 C C . ILE A 1 99 ? 3.910 -4.320 -16.017 1.00 87.69 99 ILE A C 1
ATOM 743 O O . ILE A 1 99 ? 3.588 -4.024 -17.169 1.00 87.69 99 ILE A O 1
ATOM 747 N N . LYS A 1 100 ? 3.016 -4.695 -15.104 1.00 89.88 100 LYS A N 1
ATOM 748 C CA . LYS A 1 100 ? 1.569 -4.562 -15.274 1.00 89.88 100 LYS A CA 1
ATOM 749 C C . LYS A 1 100 ? 1.077 -3.500 -14.308 1.00 89.88 100 LYS A C 1
ATOM 751 O O . LYS A 1 100 ? 1.209 -3.663 -13.103 1.00 89.88 100 LYS A O 1
ATOM 756 N N . THR A 1 101 ? 0.480 -2.432 -14.822 1.00 86.81 101 THR A N 1
ATOM 757 C CA . THR A 1 101 ? 0.163 -1.222 -14.042 1.00 86.81 101 THR A CA 1
ATOM 758 C C . THR A 1 101 ? -0.790 -1.435 -12.861 1.00 86.81 101 THR A C 1
ATOM 760 O O . THR A 1 101 ? -0.817 -0.628 -11.938 1.00 86.81 101 THR A O 1
ATOM 763 N N . ASN A 1 102 ? -1.553 -2.526 -12.854 1.00 91.88 102 ASN A N 1
ATOM 764 C CA . ASN A 1 102 ? -2.502 -2.864 -11.794 1.00 91.88 102 ASN A CA 1
ATOM 765 C C . ASN A 1 102 ? -2.469 -4.358 -11.422 1.00 91.88 102 ASN A C 1
ATOM 767 O O . ASN A 1 102 ? -3.523 -4.936 -11.137 1.00 91.88 102 ASN A O 1
ATOM 771 N N . TRP A 1 103 ? -1.288 -4.990 -11.478 1.00 93.31 103 TRP A N 1
ATOM 772 C CA . TRP A 1 103 ? -1.122 -6.413 -11.159 1.00 93.31 103 TRP A CA 1
ATOM 773 C C . TRP A 1 103 ? -1.723 -6.779 -9.801 1.00 93.31 103 TRP A C 1
ATOM 775 O O . TRP A 1 103 ? -2.462 -7.753 -9.704 1.00 93.31 103 TRP A O 1
ATOM 785 N N . GLY A 1 104 ? -1.420 -6.001 -8.762 1.00 94.19 104 GLY A N 1
ATOM 786 C CA . GLY A 1 104 ? -1.918 -6.237 -7.412 1.00 94.19 104 GLY A CA 1
ATOM 787 C C . GLY A 1 104 ? -2.944 -5.198 -6.995 1.00 94.19 104 GLY A C 1
ATOM 788 O O . GLY A 1 104 ? -2.906 -4.063 -7.470 1.00 94.19 104 GLY A O 1
ATOM 789 N N . VAL A 1 105 ? -3.838 -5.569 -6.083 1.00 96.00 105 VAL A N 1
ATOM 790 C CA . VAL A 1 105 ? -4.819 -4.659 -5.485 1.00 96.00 105 VAL A CA 1
ATOM 791 C C . VAL A 1 105 ? -4.956 -4.933 -3.992 1.00 96.00 105 VAL A C 1
ATOM 793 O O . VAL A 1 105 ? -4.902 -6.075 -3.538 1.00 96.00 105 VAL A O 1
ATOM 796 N N . TRP A 1 106 ? -5.109 -3.867 -3.218 1.00 95.75 106 TRP A N 1
ATOM 797 C CA . TRP A 1 106 ? -5.350 -3.930 -1.783 1.00 95.75 106 TRP A CA 1
ATOM 798 C C . TRP A 1 106 ? -6.113 -2.696 -1.320 1.00 95.75 106 TRP A C 1
ATOM 800 O O . TRP A 1 106 ? -6.214 -1.704 -2.043 1.00 95.75 106 TRP A O 1
ATOM 810 N N . GLY A 1 107 ? -6.692 -2.758 -0.124 1.00 95.81 107 GLY A N 1
ATOM 811 C CA . GLY A 1 107 ? -7.493 -1.658 0.393 1.00 95.81 107 GLY A CA 1
ATOM 812 C C . GLY A 1 107 ? -7.459 -1.558 1.905 1.00 95.81 107 GLY A C 1
ATOM 813 O O . GLY A 1 107 ? -7.577 -2.563 2.611 1.00 95.81 107 GLY A O 1
ATOM 814 N N . ILE A 1 108 ? -7.341 -0.327 2.391 1.00 96.25 108 ILE A N 1
ATOM 815 C CA . ILE A 1 108 ? -7.313 -0.003 3.816 1.00 96.25 108 ILE A CA 1
ATOM 816 C C . ILE A 1 108 ? -8.365 1.044 4.155 1.00 96.25 108 ILE A C 1
ATOM 818 O O . ILE A 1 108 ? -8.778 1.856 3.325 1.00 96.25 108 ILE A O 1
ATOM 822 N N . ARG A 1 109 ? -8.788 1.033 5.413 1.00 96.12 109 ARG A N 1
ATOM 823 C CA . ARG A 1 109 ? -9.667 2.043 6.000 1.00 96.12 109 ARG A CA 1
ATOM 824 C C . ARG A 1 109 ? -9.233 2.286 7.434 1.00 96.12 109 ARG A C 1
ATOM 826 O O . ARG A 1 109 ? -8.883 1.339 8.125 1.00 96.12 109 ARG A O 1
ATOM 833 N N . GLY A 1 110 ? -9.308 3.523 7.916 1.00 96.44 110 GLY A N 1
ATOM 834 C CA . GLY A 1 110 ? -9.041 3.792 9.329 1.00 96.44 110 GLY A CA 1
ATOM 835 C C . GLY A 1 110 ? -9.998 3.051 10.265 1.00 96.44 110 GLY A C 1
ATOM 836 O O . GLY A 1 110 ? -11.195 2.938 9.980 1.00 96.44 110 GLY A O 1
ATOM 837 N N . LYS A 1 111 ? -9.474 2.595 11.406 1.00 93.81 111 LYS A N 1
ATOM 838 C CA . LYS A 1 111 ? -10.238 1.860 12.422 1.00 93.81 111 LYS A CA 1
ATOM 839 C C . LYS A 1 111 ? -11.438 2.644 12.926 1.00 93.81 111 LYS A C 1
ATOM 841 O O . LYS A 1 111 ? -11.341 3.852 13.172 1.00 93.81 111 LYS A O 1
ATOM 846 N N . ARG A 1 112 ? -12.559 1.953 13.128 1.00 86.19 112 ARG A N 1
ATOM 847 C CA . ARG A 1 112 ? -13.718 2.481 13.860 1.00 86.19 112 ARG A CA 1
ATOM 848 C C . ARG A 1 112 ? -13.660 1.968 15.293 1.00 86.19 112 ARG A C 1
ATOM 850 O O . ARG A 1 112 ? -13.402 0.791 15.520 1.00 86.19 112 ARG A O 1
ATOM 857 N N . ARG A 1 113 ? -13.850 2.864 16.257 1.00 80.00 113 ARG A N 1
ATOM 858 C CA . ARG A 1 113 ? -13.973 2.511 17.672 1.00 80.00 113 ARG A CA 1
ATOM 859 C C . ARG A 1 113 ? -15.430 2.718 18.043 1.00 80.00 113 ARG A C 1
ATOM 861 O O . ARG A 1 113 ? -15.809 3.814 18.442 1.00 80.00 113 ARG A O 1
ATOM 868 N N . ASP A 1 114 ? -16.239 1.687 17.838 1.00 72.44 114 ASP A N 1
ATOM 869 C CA . ASP A 1 114 ? -17.634 1.727 18.256 1.00 72.44 114 ASP A CA 1
ATOM 870 C C . ASP A 1 114 ? -17.673 1.537 19.774 1.00 72.44 114 ASP A C 1
ATOM 872 O O . ASP A 1 114 ? -17.253 0.505 20.303 1.00 72.44 114 ASP A O 1
ATOM 876 N N . VAL A 1 115 ? -18.121 2.567 20.493 1.00 73.75 115 VAL A N 1
ATOM 877 C CA . VAL A 1 115 ? -18.334 2.474 21.937 1.00 73.75 115 VAL A CA 1
ATOM 878 C C . VAL A 1 115 ? -19.569 1.610 22.152 1.00 73.75 115 VAL A C 1
ATOM 880 O O . VAL A 1 115 ? -20.697 2.049 21.950 1.00 73.75 115 VAL A O 1
ATOM 883 N N . GLN A 1 11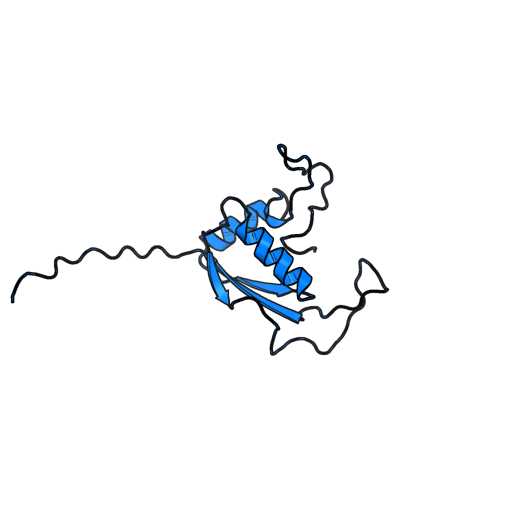6 ? -19.352 0.360 22.548 1.00 67.25 116 GLN A N 1
ATOM 884 C CA . GLN A 1 116 ? -20.410 -0.474 23.101 1.00 67.25 116 GLN A CA 1
ATOM 885 C C . GLN A 1 116 ? -20.672 0.042 24.517 1.00 67.25 116 GLN A C 1
ATOM 887 O O . GLN A 1 116 ? -19.885 -0.223 25.431 1.00 67.25 116 GLN A O 1
ATOM 892 N N . GLU A 1 117 ? -21.747 0.810 24.716 1.00 70.75 117 GLU A N 1
ATOM 893 C CA . GLU A 1 117 ? -22.239 1.030 26.072 1.00 70.75 117 GLU A CA 1
ATOM 894 C C . GLU A 1 117 ? -22.514 -0.344 26.672 1.00 70.75 117 GLU A C 1
ATOM 896 O O . GLU A 1 117 ? -23.262 -1.148 26.111 1.00 70.75 117 GLU A O 1
ATOM 901 N N . ARG A 1 118 ? -21.852 -0.647 27.791 1.00 64.94 118 ARG A N 1
ATOM 902 C CA . ARG A 1 118 ? -22.068 -1.883 28.533 1.00 64.94 118 ARG A CA 1
ATOM 903 C C . ARG A 1 118 ? -23.482 -1.815 29.094 1.00 64.94 118 ARG A C 1
ATOM 905 O O . ARG A 1 118 ? -23.686 -1.356 30.216 1.00 64.94 118 ARG A O 1
ATOM 912 N N . GLY A 1 119 ? -24.455 -2.219 28.283 1.00 59.41 119 GLY A N 1
ATOM 913 C CA . GLY A 1 119 ? -25.838 -2.324 28.692 1.00 59.41 119 GLY A CA 1
ATOM 914 C C . GLY A 1 119 ? -25.862 -3.141 29.970 1.00 59.41 119 GLY A C 1
ATOM 915 O O . GLY A 1 119 ? -25.392 -4.280 29.995 1.00 59.41 119 GLY A O 1
ATOM 916 N N . ARG A 1 120 ? -26.367 -2.538 31.049 1.00 59.88 120 ARG A N 1
ATOM 917 C CA . ARG A 1 120 ? -26.884 -3.271 32.201 1.00 59.88 120 ARG A CA 1
ATOM 918 C C . ARG A 1 120 ? -28.004 -4.165 31.669 1.00 59.88 120 ARG A C 1
ATOM 920 O O . ARG A 1 120 ? -29.173 -3.809 31.754 1.00 59.88 120 ARG A O 1
ATOM 927 N N . PHE A 1 121 ? -27.654 -5.303 31.081 1.00 60.25 121 PHE A N 1
ATOM 928 C CA . PHE A 1 121 ? -28.595 -6.390 30.907 1.00 60.25 121 PHE A CA 1
ATOM 929 C C . PHE A 1 121 ? -28.807 -6.971 32.296 1.00 60.25 121 PHE A C 1
ATOM 931 O O . PHE A 1 121 ? -27.981 -7.693 32.849 1.00 60.25 121 PHE A O 1
ATOM 938 N N . PHE A 1 122 ? -29.875 -6.437 32.879 1.00 55.62 122 PHE A N 1
ATOM 939 C CA . PHE A 1 122 ? -30.585 -6.846 34.068 1.00 55.62 122 PHE A CA 1
ATOM 940 C C . PHE A 1 122 ? -30.363 -8.314 34.424 1.00 55.62 122 PHE A C 1
ATOM 942 O O . PHE A 1 122 ? -30.625 -9.210 33.623 1.00 55.62 122 PHE A O 1
ATOM 949 N N . GLY A 1 123 ? -29.978 -8.537 35.681 1.00 54.12 123 GLY A N 1
ATOM 950 C CA . GLY A 1 123 ? -30.332 -9.771 36.353 1.00 54.12 123 GLY A CA 1
ATOM 951 C C . GLY A 1 123 ? -31.850 -9.911 36.330 1.00 54.12 123 GLY A C 1
ATOM 952 O O . GLY A 1 123 ? -32.552 -9.084 36.908 1.00 54.12 123 GLY A O 1
ATOM 953 N N . LEU A 1 124 ? -32.333 -10.922 35.619 1.00 52.97 124 LEU A N 1
ATOM 954 C CA . LEU A 1 124 ? -33.622 -11.549 35.869 1.00 52.97 124 LEU A CA 1
ATOM 955 C C . LEU A 1 124 ? -33.656 -12.940 35.221 1.00 52.97 124 LEU A C 1
ATOM 957 O O . LEU A 1 124 ? -34.457 -13.177 34.328 1.00 52.97 124 LEU A O 1
ATOM 961 N N . PHE A 1 125 ? -32.759 -13.823 35.660 1.00 48.75 125 PHE A N 1
ATOM 962 C CA . PHE A 1 125 ? -32.970 -15.269 35.775 1.00 48.75 125 PHE A CA 1
ATOM 963 C C . PHE A 1 125 ? -32.112 -15.772 36.935 1.00 48.75 125 PHE A C 1
ATOM 965 O O . PHE A 1 125 ? -30.953 -15.302 37.033 1.00 48.75 125 PHE A O 1
#

pLDDT: mean 88.35, std 10.21, range [48.75, 96.44]

Foldseek 3Di:
DAAQLQFDPPQVQADPPPRHGDGQCCDPVHNVVVQLVQQVVQDKDKDFDWDPVSQVSNVVNQCVHPNRNPQKDWPFDKDFDPPWDPDWDQDPVHNVDITGRGGMMTMIHGDDDDDDPPPCPDPDD

Radius of gyration: 18.88 Å; chains: 1; bounding box: 54×32×58 Å

Secondary structure (DSSP, 8-state):
---TTSBPS-TT-B-TTT-PBPBTTT-TTTHHHHHHHHHHHT--EEEEESSHHHHHHHHHHHTTSTTTTTSEEEEEEEEE-TT--S--EEETTEEEEEE-TTSEEEEEEEPP-------------